Protein AF-A0A413IEN8-F1 (afdb_monomer)

Sequence (166 aa):
MIWVWILIGFVVGEGSMAGVWYWMEKKRKRQKEVQDKGRVAIPLRDMVQLANINTAMDVGYLMLEYKINLKNPEFYDKYMNLVKKQKELYFRELIEIFSHNKKEYVRDLLDKYAGFSTQDVLLLLMCEMQLDNKTMARIMGLTLETLKKRKTRMRIKMRTASPVTL

Secondary structure (DSSP, 8-state):
-HHHHHHHHHHHHHHHHHHHHHHHHHHHHHHHHHHHHT-----HHHHHHHHHH--THHHHHHHHHTTHHHH-HHHHHHHHHHHHHHHHHHHHHHHHHHTTT-HHHHHHHHHHTTT--HHHHHHHHHHHTT--HHHHHHHTT--HHHHHHHHHHHHHHHHHH-----

Radius of gyration: 26.89 Å; Cα contacts (8 Å, |Δi|>4): 67; chains: 1; bounding box: 48×39×90 Å

Nearest PDB structures (foldseek):
  3ja6-assembly1_I  TM=2.168E-01  e=7.115E+00  Escherichia coli

Organism: NCBI:txid28118

pLDDT: mean 71.26, std 14.26, range [32.38, 92.12]

Foldseek 3Di:
DVVVVVVVVVVVVVVVVVVVVVVVVVVVVVVVVVVVVVPPLVDLVNLLVVLLVPCPVVVLVVCVVVVVCPVPVPVVVVVVVVVVVVLVVLLVVLLCSLCVNPVVVLVCVCVLQPPDDSLLSSLVSCVVVVDDLVSNCSSNVHDSVVSVVVVVVSVVSNVVSDDDDD

Mean predicted aligned error: 15.47 Å

Solvent-accessible surface area (backbone atoms only — not comparable to full-atom values): 9453 Å² total; per-residue (Å²): 119,69,71,59,56,55,53,53,52,52,60,56,53,57,59,50,52,55,55,52,48,53,50,49,52,52,48,51,51,50,51,51,50,51,54,48,69,69,51,71,73,73,51,69,66,58,52,52,51,52,36,64,68,65,61,64,64,60,62,60,48,49,38,58,75,73,38,33,59,76,78,39,43,70,60,40,52,54,50,53,50,51,53,52,53,50,54,51,52,52,51,52,53,49,38,46,59,75,48,70,72,41,63,64,60,58,48,52,52,46,68,61,32,69,86,63,48,74,68,51,52,41,52,50,54,42,55,75,70,63,58,52,66,69,58,52,12,44,64,69,74,43,54,61,69,57,40,52,56,48,54,54,52,49,53,52,52,55,58,68,45,56,77,78,92,127

Structure (mmCIF, N/CA/C/O backbone):
data_AF-A0A413IEN8-F1
#
_entry.id   AF-A0A413IEN8-F1
#
loop_
_atom_site.group_PDB
_atom_site.id
_atom_site.type_symbol
_atom_site.label_atom_id
_atom_site.label_alt_id
_atom_site.label_comp_id
_atom_site.label_asym_id
_atom_site.label_entity_id
_atom_site.label_seq_id
_atom_site.pdbx_PDB_ins_code
_atom_site.Cartn_x
_atom_site.Cartn_y
_atom_site.Cartn_z
_atom_site.occupancy
_atom_site.B_iso_or_equiv
_atom_site.auth_seq_id
_atom_site.auth_comp_id
_atom_site.auth_asym_id
_atom_site.auth_atom_id
_atom_site.pdbx_PDB_model_num
ATOM 1 N N . MET A 1 1 ? 11.068 -24.936 -74.592 1.00 57.69 1 MET A N 1
ATOM 2 C CA . MET A 1 1 ? 10.062 -24.069 -73.932 1.00 57.69 1 MET A CA 1
ATOM 3 C C . MET A 1 1 ? 10.053 -24.150 -72.400 1.00 57.69 1 MET A C 1
ATOM 5 O O . MET A 1 1 ? 9.746 -23.140 -71.791 1.00 57.69 1 MET A O 1
ATOM 9 N N . ILE A 1 2 ? 10.442 -25.261 -71.755 1.00 62.19 2 ILE A N 1
ATOM 10 C CA . ILE A 1 2 ? 10.480 -25.404 -70.275 1.00 62.19 2 ILE A CA 1
ATOM 11 C C . ILE A 1 2 ? 11.426 -24.419 -69.554 1.00 62.19 2 ILE A C 1
ATOM 13 O O . ILE A 1 2 ? 11.083 -23.901 -68.496 1.00 62.19 2 ILE A O 1
ATOM 17 N N . TRP A 1 3 ? 12.567 -24.075 -70.155 1.00 57.31 3 TRP A N 1
ATOM 18 C CA . TRP A 1 3 ? 13.546 -23.145 -69.569 1.00 57.31 3 TRP A CA 1
ATOM 19 C C . TRP A 1 3 ? 13.027 -21.709 -69.368 1.00 57.31 3 TRP A C 1
ATOM 21 O O . TRP A 1 3 ? 13.452 -21.028 -68.440 1.00 57.31 3 TRP A O 1
ATOM 31 N N . VAL A 1 4 ? 12.064 -21.261 -70.183 1.00 63.66 4 VAL A N 1
ATOM 32 C CA . VAL A 1 4 ? 11.462 -19.918 -70.069 1.00 63.66 4 VAL A CA 1
ATOM 33 C C . VAL A 1 4 ? 10.555 -19.822 -68.838 1.00 63.66 4 VAL A C 1
ATOM 35 O O . VAL A 1 4 ? 10.544 -18.805 -68.151 1.00 63.66 4 VAL A O 1
ATOM 38 N N . TRP A 1 5 ? 9.851 -20.904 -68.502 1.00 58.53 5 TRP A N 1
ATOM 39 C CA . TRP A 1 5 ? 8.973 -20.956 -67.330 1.00 58.53 5 TRP A CA 1
ATOM 40 C C . TRP A 1 5 ? 9.755 -20.983 -66.010 1.00 58.53 5 TRP A C 1
ATOM 42 O O . TRP A 1 5 ? 9.318 -20.382 -65.032 1.00 58.53 5 TRP A O 1
ATOM 52 N N . ILE A 1 6 ? 10.943 -21.599 -65.995 1.00 62.84 6 ILE A N 1
ATOM 53 C CA . ILE A 1 6 ? 11.840 -21.608 -64.826 1.00 62.84 6 ILE A CA 1
ATOM 54 C C . ILE A 1 6 ? 12.395 -20.199 -64.553 1.00 62.84 6 ILE A C 1
ATOM 56 O O . ILE A 1 6 ? 12.417 -19.757 -63.406 1.00 62.84 6 ILE A O 1
ATOM 60 N N . LEU A 1 7 ? 12.768 -19.461 -65.605 1.00 60.69 7 LEU A N 1
ATOM 61 C CA . LEU A 1 7 ? 13.247 -18.077 -65.498 1.00 60.69 7 LEU A CA 1
ATOM 62 C C . LEU A 1 7 ? 12.162 -17.111 -64.998 1.00 60.69 7 LEU A C 1
ATOM 64 O O . LEU A 1 7 ? 12.432 -16.289 -64.124 1.00 60.69 7 LEU A O 1
ATOM 68 N N . ILE A 1 8 ? 10.924 -17.241 -65.486 1.00 58.69 8 ILE A N 1
ATOM 69 C CA . ILE A 1 8 ? 9.789 -16.428 -65.014 1.00 58.69 8 ILE A CA 1
ATOM 70 C C . ILE A 1 8 ? 9.468 -16.744 -63.544 1.00 58.69 8 ILE A C 1
ATOM 72 O O . ILE A 1 8 ? 9.230 -15.828 -62.757 1.00 58.69 8 ILE A O 1
ATOM 76 N N . GLY A 1 9 ? 9.530 -18.021 -63.148 1.00 55.00 9 GLY A N 1
ATOM 77 C CA . GLY A 1 9 ? 9.345 -18.438 -61.756 1.00 55.00 9 GLY A CA 1
ATOM 78 C C . GLY A 1 9 ? 10.367 -17.822 -60.793 1.00 55.00 9 GLY A C 1
ATOM 79 O O . GLY A 1 9 ? 10.004 -17.445 -59.680 1.00 55.00 9 GLY A O 1
ATOM 80 N N . PHE A 1 10 ? 11.619 -17.644 -61.231 1.00 57.06 10 PHE A N 1
ATOM 81 C CA . PHE A 1 10 ? 12.677 -17.041 -60.412 1.00 57.06 10 PHE A CA 1
ATOM 82 C C . PHE A 1 10 ? 12.480 -15.526 -60.222 1.00 57.06 10 PHE A C 1
ATOM 84 O O . PHE A 1 10 ? 12.580 -15.020 -59.105 1.00 57.06 10 PHE A O 1
ATOM 91 N N . VAL A 1 11 ? 12.100 -14.809 -61.288 1.00 57.44 11 VAL A N 1
ATOM 92 C CA . VAL A 1 11 ? 11.859 -13.352 -61.245 1.00 57.44 11 VAL A CA 1
ATOM 93 C C . VAL A 1 11 ? 10.631 -13.001 -60.392 1.00 57.44 11 VAL A C 1
ATOM 95 O O . VAL A 1 11 ? 10.640 -12.008 -59.664 1.00 57.44 11 VAL A O 1
ATOM 98 N N . VAL A 1 12 ? 9.585 -13.833 -60.419 1.00 54.81 12 VAL A N 1
ATOM 99 C CA . VAL A 1 12 ? 8.388 -13.648 -59.577 1.00 54.81 12 VAL A CA 1
ATOM 100 C C . VAL A 1 12 ? 8.656 -14.039 -58.113 1.00 54.81 12 VAL A C 1
ATOM 102 O O . VAL A 1 12 ? 8.102 -13.425 -57.195 1.00 54.81 12 VAL A O 1
ATOM 105 N N . GLY A 1 13 ? 9.544 -15.010 -57.872 1.00 52.91 13 GLY A N 1
ATOM 106 C CA . GLY A 1 13 ? 9.932 -15.457 -56.531 1.00 52.91 13 GLY A CA 1
ATOM 107 C C . GLY A 1 13 ? 10.654 -14.385 -55.705 1.00 52.91 13 GLY A C 1
ATOM 108 O O . GLY A 1 13 ? 10.318 -14.183 -54.536 1.00 52.91 13 GLY A O 1
ATOM 109 N N . GLU A 1 14 ? 11.590 -13.644 -56.306 1.00 51.91 14 GLU A N 1
ATOM 110 C CA . GLU A 1 14 ? 12.379 -12.638 -55.575 1.00 51.91 14 GLU A CA 1
ATOM 111 C C . GLU A 1 14 ? 11.611 -11.336 -55.298 1.00 51.91 14 GLU A C 1
ATOM 113 O O . GLU A 1 14 ? 11.686 -10.792 -54.191 1.00 51.91 14 GLU A O 1
ATOM 118 N N . GLY A 1 15 ? 10.787 -10.869 -56.245 1.00 50.91 15 GLY A N 1
ATOM 119 C CA . GLY A 1 15 ? 9.952 -9.675 -56.047 1.00 50.91 15 GLY A CA 1
ATOM 120 C C . GLY A 1 15 ? 8.924 -9.836 -54.918 1.00 50.91 15 GLY A C 1
ATOM 121 O O . GLY A 1 15 ? 8.601 -8.880 -54.207 1.00 50.91 15 GLY A O 1
ATOM 122 N N . SER A 1 16 ? 8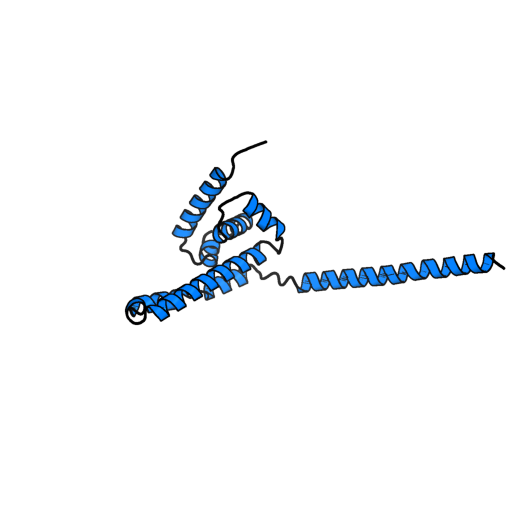.464 -11.070 -54.696 1.00 56.12 16 SER A N 1
ATOM 123 C CA . SER A 1 16 ? 7.498 -11.410 -53.649 1.00 56.12 16 SER A CA 1
ATOM 124 C C . SER A 1 16 ? 8.108 -11.330 -52.244 1.00 56.12 16 SER A C 1
ATOM 126 O O . SER A 1 16 ? 7.465 -10.836 -51.315 1.00 56.12 16 SER A O 1
ATOM 128 N N . MET A 1 17 ? 9.371 -11.742 -52.075 1.00 57.06 17 MET A N 1
ATOM 129 C CA . MET A 1 17 ? 10.041 -11.699 -50.769 1.00 57.06 17 MET A CA 1
ATOM 130 C C . MET A 1 17 ? 10.326 -10.269 -50.299 1.00 57.06 17 MET A C 1
ATOM 132 O O . MET A 1 17 ? 10.167 -9.979 -49.112 1.00 57.06 17 MET A O 1
ATOM 136 N N . ALA A 1 18 ? 10.659 -9.349 -51.211 1.00 63.72 18 ALA A N 1
ATOM 137 C CA . ALA A 1 18 ? 10.887 -7.944 -50.868 1.00 63.72 18 ALA A CA 1
ATOM 138 C C . ALA A 1 18 ? 9.604 -7.245 -50.375 1.00 63.72 18 ALA A C 1
ATOM 140 O O . ALA A 1 18 ? 9.630 -6.508 -49.384 1.00 63.72 18 ALA A O 1
ATOM 141 N N . GLY A 1 19 ? 8.461 -7.520 -51.016 1.00 64.12 19 GLY A N 1
ATOM 142 C CA . GLY A 1 19 ? 7.157 -6.989 -50.604 1.00 64.12 19 GLY A CA 1
ATOM 143 C C . GLY A 1 19 ? 6.700 -7.520 -49.242 1.00 64.12 19 GLY A C 1
ATOM 144 O O . GLY A 1 19 ? 6.231 -6.750 -48.397 1.00 64.12 19 GLY A O 1
ATOM 145 N N . VAL A 1 20 ? 6.901 -8.819 -48.992 1.00 60.56 20 VAL A N 1
ATOM 146 C CA . VAL A 1 20 ? 6.586 -9.456 -47.702 1.00 60.56 20 VAL A CA 1
ATOM 147 C C . VAL A 1 20 ? 7.507 -8.938 -46.596 1.00 60.56 20 VAL A C 1
ATOM 149 O O . VAL A 1 20 ? 7.022 -8.619 -45.510 1.00 60.56 20 VAL A O 1
ATOM 152 N N . TRP A 1 21 ? 8.804 -8.763 -46.867 1.00 67.25 21 TRP A N 1
ATOM 153 C CA . TRP A 1 21 ? 9.754 -8.203 -45.903 1.00 67.25 21 TRP A CA 1
ATOM 154 C C . TRP A 1 21 ? 9.417 -6.751 -45.543 1.00 67.25 21 TRP A C 1
ATOM 156 O O . TRP A 1 21 ? 9.315 -6.421 -44.362 1.00 67.25 21 TRP A O 1
ATOM 166 N N . TYR A 1 22 ? 9.121 -5.898 -46.530 1.00 69.38 22 TYR A N 1
ATOM 167 C CA . TYR A 1 22 ? 8.717 -4.510 -46.281 1.00 69.38 22 TYR A CA 1
ATOM 168 C C . TYR A 1 22 ? 7.408 -4.417 -45.477 1.00 69.38 22 TYR A C 1
ATOM 170 O O . TYR A 1 22 ? 7.277 -3.586 -44.572 1.00 69.38 22 TYR A O 1
ATOM 178 N N . TRP A 1 23 ? 6.437 -5.294 -45.752 1.00 67.31 23 TRP A N 1
ATOM 179 C CA . TRP A 1 23 ? 5.180 -5.352 -45.002 1.00 67.31 23 TRP A CA 1
ATOM 180 C C . TRP A 1 23 ? 5.372 -5.865 -43.568 1.00 67.31 23 TRP A C 1
ATOM 182 O O . TRP A 1 23 ? 4.779 -5.309 -42.637 1.00 67.31 23 TRP A O 1
ATOM 192 N N . MET A 1 24 ? 6.243 -6.858 -43.368 1.00 64.38 24 MET A N 1
ATOM 193 C CA . MET A 1 24 ? 6.625 -7.368 -42.047 1.00 64.38 24 MET A CA 1
ATOM 194 C C . MET A 1 24 ? 7.376 -6.310 -41.233 1.00 64.38 24 MET A C 1
ATOM 196 O O . MET A 1 24 ? 7.035 -6.085 -40.074 1.00 64.38 24 MET A O 1
ATOM 200 N N . GLU A 1 25 ? 8.313 -5.577 -41.838 1.00 63.41 25 GLU A N 1
ATOM 201 C CA . GLU A 1 25 ? 9.055 -4.490 -41.187 1.00 63.41 25 GLU A CA 1
ATOM 202 C C . GLU A 1 25 ? 8.115 -3.332 -40.803 1.00 63.41 25 GLU A C 1
ATOM 204 O O . GLU A 1 25 ? 8.193 -2.786 -39.700 1.00 63.41 25 GLU A O 1
ATOM 209 N N . LYS A 1 26 ? 7.147 -2.997 -41.670 1.00 61.53 26 LYS A N 1
ATOM 210 C CA . LYS A 1 26 ? 6.120 -1.977 -41.400 1.00 61.53 26 LYS A CA 1
ATOM 211 C C . LYS A 1 26 ? 5.148 -2.415 -40.302 1.00 61.53 26 LYS A C 1
ATOM 213 O O . LYS A 1 26 ? 4.783 -1.592 -39.462 1.00 61.53 26 LYS A O 1
ATOM 218 N N . LYS A 1 27 ? 4.761 -3.695 -40.252 1.00 55.19 27 LYS A N 1
ATOM 219 C CA . LYS A 1 27 ? 3.983 -4.261 -39.135 1.00 55.19 27 LYS A CA 1
ATOM 220 C C . LYS A 1 27 ? 4.781 -4.280 -37.837 1.00 55.19 27 LYS A C 1
ATOM 222 O O . LYS A 1 27 ? 4.226 -3.924 -36.805 1.00 55.19 27 LYS A O 1
ATOM 227 N N . ARG A 1 28 ? 6.074 -4.606 -37.885 1.00 55.38 28 ARG A N 1
ATOM 228 C CA . ARG A 1 28 ? 6.966 -4.617 -36.718 1.00 55.38 28 ARG A CA 1
ATOM 229 C C . ARG A 1 28 ? 7.183 -3.212 -36.161 1.00 55.38 28 ARG A C 1
ATOM 231 O O . ARG A 1 28 ? 7.159 -3.032 -34.949 1.00 55.38 28 ARG A O 1
ATOM 238 N N . LYS A 1 29 ? 7.317 -2.202 -37.029 1.00 55.81 29 LYS A N 1
ATOM 239 C CA . LYS A 1 29 ? 7.375 -0.784 -36.636 1.00 55.81 29 LYS A CA 1
ATOM 240 C C . LYS A 1 29 ? 6.052 -0.291 -36.051 1.00 55.81 29 LYS A C 1
ATOM 242 O O . LYS A 1 29 ? 6.084 0.342 -35.006 1.00 55.81 29 LYS A O 1
ATOM 247 N N . ARG A 1 30 ? 4.898 -0.659 -36.628 1.00 50.16 30 ARG A N 1
ATOM 248 C CA . ARG A 1 30 ? 3.582 -0.333 -36.041 1.00 50.16 30 ARG A CA 1
ATOM 249 C C . ARG A 1 30 ? 3.321 -1.063 -34.725 1.00 50.16 30 ARG A C 1
ATOM 251 O O . ARG A 1 30 ? 2.758 -0.467 -33.823 1.00 50.16 30 ARG A O 1
ATOM 258 N N . GLN A 1 31 ? 3.735 -2.321 -34.578 1.00 46.56 31 GLN A N 1
ATOM 259 C CA . GLN A 1 31 ? 3.637 -3.036 -33.302 1.00 46.56 31 GLN A CA 1
ATOM 260 C C . GLN A 1 31 ? 4.572 -2.440 -32.249 1.00 46.56 31 GLN A C 1
ATOM 262 O O . GLN A 1 31 ? 4.154 -2.314 -31.106 1.00 46.56 31 GLN A O 1
ATOM 267 N N . LYS A 1 32 ? 5.782 -2.003 -32.624 1.00 47.69 32 LYS A N 1
ATOM 268 C CA . LYS A 1 32 ? 6.667 -1.244 -31.728 1.00 47.69 32 LYS A CA 1
ATOM 269 C C . LYS A 1 32 ? 6.083 0.119 -31.355 1.00 47.69 32 LYS A C 1
ATOM 271 O O . LYS A 1 32 ? 6.100 0.449 -30.182 1.00 47.69 32 LYS A O 1
ATOM 276 N N . GLU A 1 33 ? 5.497 0.864 -32.294 1.00 43.16 33 GLU A N 1
ATOM 277 C CA . GLU A 1 33 ? 4.795 2.124 -31.997 1.00 43.16 33 GLU A CA 1
ATOM 278 C C . GLU A 1 33 ? 3.540 1.919 -31.144 1.00 43.16 33 GLU A C 1
ATOM 280 O O . GLU A 1 33 ? 3.233 2.766 -30.318 1.00 43.16 33 GLU A O 1
ATOM 285 N N . VAL A 1 34 ? 2.800 0.820 -31.311 1.00 49.41 34 VAL A N 1
ATOM 286 C CA . VAL A 1 34 ? 1.633 0.493 -30.473 1.00 49.41 34 VAL A CA 1
ATOM 287 C C . VAL A 1 34 ? 2.075 -0.012 -29.093 1.00 49.41 34 VAL A C 1
ATOM 289 O O . VAL A 1 34 ? 1.427 0.301 -28.099 1.00 49.41 34 VAL A O 1
ATOM 292 N N . GLN A 1 35 ? 3.210 -0.710 -29.002 1.00 40.94 35 GLN A N 1
ATOM 293 C CA . GLN A 1 35 ? 3.835 -1.085 -27.732 1.00 40.94 35 GLN A CA 1
ATOM 294 C C . GLN A 1 35 ? 4.409 0.139 -26.997 1.00 40.94 35 GLN A C 1
ATOM 296 O O . GLN A 1 35 ? 4.298 0.200 -25.777 1.00 40.94 35 GLN A O 1
ATOM 301 N N . ASP A 1 36 ? 4.944 1.137 -27.710 1.00 42.00 36 ASP A N 1
ATOM 302 C CA . ASP A 1 36 ? 5.380 2.418 -27.130 1.00 42.00 36 ASP A CA 1
ATOM 303 C C . ASP A 1 36 ? 4.206 3.352 -26.810 1.00 42.00 36 ASP A C 1
ATOM 305 O O . ASP A 1 36 ? 4.226 4.020 -25.784 1.00 42.00 36 ASP A O 1
ATOM 309 N N . LYS A 1 37 ? 3.125 3.353 -27.600 1.00 37.25 37 LYS A N 1
ATOM 310 C CA . LYS A 1 37 ? 1.889 4.092 -27.270 1.00 37.25 37 LYS A CA 1
ATOM 311 C C . LYS A 1 37 ? 1.107 3.458 -26.115 1.00 37.25 37 LYS A C 1
ATOM 313 O O . LYS A 1 37 ? 0.341 4.153 -25.458 1.00 37.25 37 LYS A O 1
ATOM 318 N N . GLY A 1 38 ? 1.324 2.170 -25.837 1.00 35.62 38 GLY A N 1
ATOM 319 C CA . GLY A 1 38 ? 0.879 1.492 -24.614 1.00 35.62 38 GLY A CA 1
ATOM 320 C C . GLY A 1 38 ? 1.789 1.734 -23.402 1.00 35.62 38 GLY A C 1
ATOM 321 O O . GLY A 1 38 ? 1.402 1.432 -22.277 1.00 35.62 38 GLY A O 1
ATOM 322 N N . ARG A 1 39 ? 2.981 2.313 -23.604 1.00 41.62 39 ARG A N 1
ATOM 323 C CA . ARG A 1 39 ? 3.852 2.830 -22.544 1.00 41.62 39 ARG A CA 1
ATOM 324 C C . ARG A 1 39 ? 3.555 4.307 -22.332 1.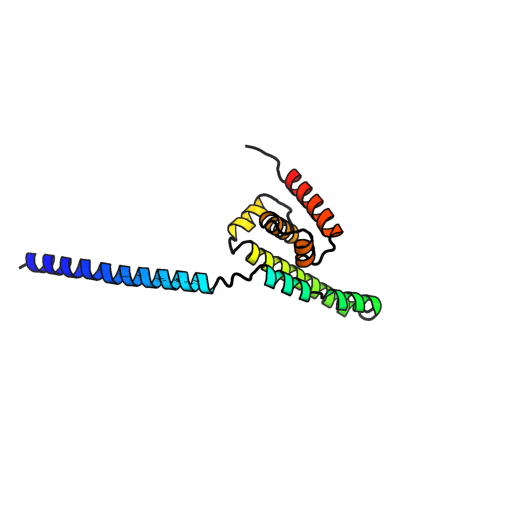00 41.62 39 ARG A C 1
ATOM 326 O O . ARG A 1 39 ? 4.397 5.171 -22.564 1.00 41.62 39 ARG A O 1
ATOM 333 N N . VAL A 1 40 ? 2.383 4.610 -21.786 1.00 42.34 40 VAL A N 1
ATOM 334 C CA . VAL A 1 40 ? 2.333 5.780 -20.907 1.00 42.34 40 VAL A CA 1
ATOM 335 C C . VAL A 1 40 ? 3.173 5.377 -19.701 1.00 42.34 40 VAL A C 1
ATOM 337 O O . VAL A 1 40 ? 2.685 4.735 -18.776 1.00 42.34 40 VAL A O 1
ATOM 340 N N . ALA A 1 41 ? 4.481 5.629 -19.770 1.00 46.56 41 ALA A N 1
ATOM 341 C CA . ALA A 1 41 ? 5.358 5.545 -18.620 1.00 46.56 41 ALA A CA 1
ATOM 342 C C . ALA A 1 41 ? 4.862 6.625 -17.664 1.00 46.56 41 ALA A C 1
ATOM 344 O O . ALA A 1 41 ? 5.280 7.773 -17.769 1.00 46.56 41 ALA A O 1
ATOM 345 N N . ILE A 1 42 ? 3.885 6.279 -16.820 1.00 54.53 42 ILE A N 1
ATOM 346 C CA . ILE A 1 42 ? 3.37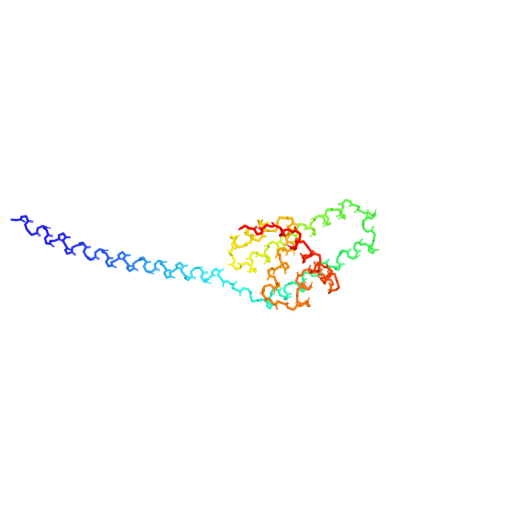1 7.172 -15.790 1.00 54.53 42 ILE A CA 1
ATOM 347 C C . ILE A 1 42 ? 4.603 7.551 -14.971 1.00 54.53 42 ILE A C 1
ATOM 349 O O . ILE A 1 42 ? 5.191 6.672 -14.328 1.00 54.53 42 ILE A O 1
ATOM 353 N N . PRO A 1 43 ? 5.070 8.808 -15.048 1.00 64.19 43 PRO A N 1
ATOM 354 C CA . PRO A 1 43 ? 6.277 9.180 -14.350 1.00 64.19 43 PRO A CA 1
ATOM 355 C C . PRO A 1 43 ? 5.991 9.004 -12.864 1.00 64.19 43 PRO A C 1
ATOM 357 O O . PRO A 1 43 ? 4.912 9.340 -12.377 1.00 64.19 43 PRO A O 1
ATOM 360 N N . LEU A 1 44 ? 6.966 8.478 -12.127 1.00 61.25 44 LEU A N 1
ATOM 361 C CA . LEU A 1 44 ? 6.854 8.231 -10.688 1.00 61.25 44 LEU A CA 1
ATOM 362 C C . LEU A 1 44 ? 6.280 9.446 -9.932 1.00 61.25 44 LEU A C 1
ATOM 364 O O . LEU A 1 44 ? 5.536 9.299 -8.969 1.00 61.25 44 LEU A O 1
ATOM 368 N N . ARG A 1 45 ? 6.583 10.658 -10.408 1.00 60.28 45 ARG A N 1
ATOM 369 C CA . ARG A 1 45 ? 6.030 11.920 -9.909 1.00 60.28 45 ARG A CA 1
ATOM 370 C C . ARG A 1 45 ? 4.499 11.955 -9.920 1.00 60.28 45 ARG A C 1
ATOM 372 O O . ARG A 1 45 ? 3.913 12.347 -8.913 1.00 60.28 45 ARG A O 1
ATOM 379 N N . ASP A 1 46 ? 3.867 11.529 -11.005 1.00 64.38 46 ASP A N 1
ATOM 380 C CA . ASP A 1 46 ? 2.411 11.552 -11.154 1.00 64.38 46 ASP A CA 1
ATOM 381 C C . ASP A 1 46 ? 1.768 10.476 -10.269 1.00 64.38 46 ASP A C 1
ATOM 383 O O . ASP A 1 46 ? 0.732 10.716 -9.656 1.00 64.38 46 ASP A O 1
ATOM 387 N N . MET A 1 47 ? 2.437 9.336 -10.066 1.00 66.12 47 MET A N 1
ATOM 388 C CA . MET A 1 47 ? 2.010 8.336 -9.076 1.00 66.12 47 MET A CA 1
ATOM 389 C C . MET A 1 47 ? 2.080 8.858 -7.650 1.00 66.12 47 MET A C 1
ATOM 391 O O . MET A 1 47 ? 1.178 8.616 -6.857 1.00 66.12 47 MET A O 1
ATOM 395 N N . VAL A 1 48 ? 3.151 9.574 -7.310 1.00 62.97 48 VAL A N 1
ATOM 396 C CA . VAL A 1 48 ? 3.302 10.183 -5.986 1.00 62.97 48 VAL A CA 1
ATOM 397 C C . VAL A 1 48 ? 2.228 11.245 -5.765 1.00 62.97 48 VAL A C 1
ATOM 399 O O . VAL A 1 48 ? 1.700 11.355 -4.660 1.00 62.97 48 VAL A O 1
ATOM 402 N N . GLN A 1 49 ? 1.864 11.999 -6.805 1.00 61.00 49 GLN A N 1
ATOM 403 C CA . GLN A 1 49 ? 0.750 12.944 -6.748 1.00 61.00 49 GLN A CA 1
ATOM 404 C C . GLN A 1 49 ? -0.599 12.234 -6.572 1.00 61.00 49 GLN A C 1
ATOM 406 O O . GLN A 1 49 ? -1.351 12.607 -5.676 1.00 61.00 49 GLN A O 1
ATOM 411 N N . LEU A 1 50 ? -0.878 11.173 -7.333 1.00 65.00 50 LEU A N 1
ATOM 412 C CA . LEU A 1 50 ? -2.105 10.380 -7.194 1.00 65.00 50 LEU A CA 1
ATOM 413 C C . LEU A 1 50 ? -2.204 9.688 -5.826 1.00 65.00 50 LEU A C 1
ATOM 415 O O . LEU A 1 50 ? -3.265 9.689 -5.206 1.00 65.00 50 LEU A O 1
ATOM 419 N N . ALA A 1 51 ? -1.091 9.167 -5.305 1.00 63.06 51 ALA A N 1
ATOM 420 C CA . ALA A 1 51 ? -1.024 8.587 -3.967 1.00 63.06 51 ALA A CA 1
ATOM 421 C C . ALA A 1 51 ? -1.341 9.618 -2.873 1.00 63.06 51 ALA A C 1
ATOM 423 O O . ALA A 1 51 ? -2.000 9.284 -1.890 1.00 63.06 51 ALA A O 1
ATOM 424 N N . ASN A 1 52 ? -0.914 10.874 -3.050 1.00 59.16 52 ASN A N 1
ATOM 425 C CA . ASN A 1 52 ? -1.248 11.953 -2.121 1.00 59.16 52 ASN A CA 1
ATOM 426 C C . ASN A 1 52 ? -2.738 12.333 -2.167 1.00 59.16 52 ASN A C 1
ATOM 428 O O . ASN A 1 52 ? -3.265 12.751 -1.144 1.00 59.16 52 ASN A O 1
ATOM 432 N N . ILE A 1 53 ? -3.410 12.193 -3.317 1.00 58.81 53 ILE A N 1
ATOM 433 C CA . ILE A 1 53 ? -4.846 12.502 -3.477 1.00 58.81 53 ILE A CA 1
ATOM 434 C C . ILE A 1 53 ? -5.730 11.389 -2.889 1.00 58.81 53 ILE A C 1
ATOM 436 O O . ILE A 1 53 ? -6.838 11.654 -2.431 1.00 58.81 53 ILE A O 1
ATOM 440 N N . ASN A 1 54 ? -5.238 10.147 -2.830 1.00 58.69 54 ASN A N 1
ATOM 441 C CA . ASN A 1 54 ? -5.962 8.989 -2.289 1.00 58.69 54 ASN A CA 1
ATOM 442 C C . ASN A 1 54 ? -6.089 8.990 -0.746 1.00 58.69 54 ASN A C 1
ATOM 444 O O . ASN A 1 54 ? -6.228 7.942 -0.108 1.00 58.69 54 ASN A O 1
ATOM 448 N N . THR A 1 55 ? -6.044 10.159 -0.105 1.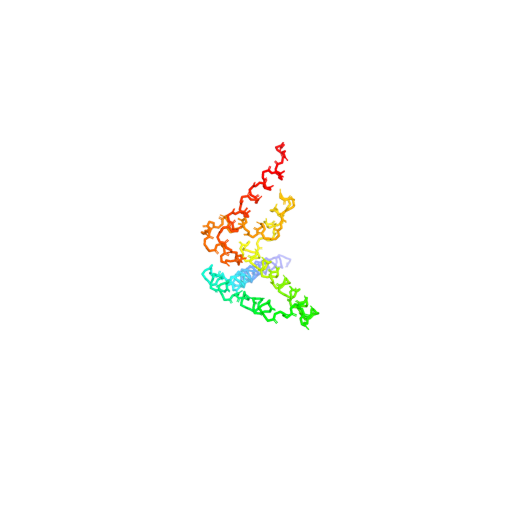00 55.75 55 THR A N 1
ATOM 449 C CA . THR A 1 55 ? -6.356 10.345 1.314 1.00 55.75 55 THR A CA 1
ATOM 450 C C . THR A 1 55 ? -7.857 10.173 1.563 1.00 55.75 55 THR A C 1
ATOM 452 O O . THR A 1 55 ? -8.544 11.065 2.037 1.00 55.75 55 THR A O 1
ATOM 455 N N . ALA A 1 56 ? -8.357 8.950 1.372 1.00 51.69 56 ALA A N 1
ATOM 456 C CA . ALA A 1 56 ? -9.603 8.450 1.960 1.00 51.69 56 ALA A CA 1
ATOM 457 C C . ALA A 1 56 ? -9.547 8.373 3.508 1.00 51.69 56 ALA A C 1
ATOM 459 O O . ALA A 1 56 ? -10.467 7.867 4.153 1.00 51.69 56 ALA A O 1
ATOM 460 N N . MET A 1 57 ? -8.444 8.839 4.112 1.00 54.47 57 MET A N 1
ATOM 461 C CA . MET A 1 57 ? -8.222 8.886 5.556 1.00 54.47 57 MET A CA 1
ATOM 462 C C . MET A 1 57 ? -9.222 9.799 6.279 1.00 54.47 57 MET A C 1
ATOM 464 O O . MET A 1 57 ? -9.543 9.505 7.427 1.00 54.47 57 MET A O 1
ATOM 468 N N . ASP A 1 58 ? -9.801 10.795 5.604 1.00 62.38 58 ASP A N 1
ATOM 469 C CA . ASP A 1 58 ? -10.732 11.729 6.251 1.00 62.38 58 ASP A CA 1
ATOM 470 C C . ASP A 1 58 ? -12.118 11.111 6.486 1.00 62.38 58 ASP A C 1
ATOM 472 O O . ASP A 1 58 ? -12.665 11.196 7.583 1.00 62.38 58 ASP A O 1
ATOM 476 N N . VAL A 1 59 ? -12.676 10.388 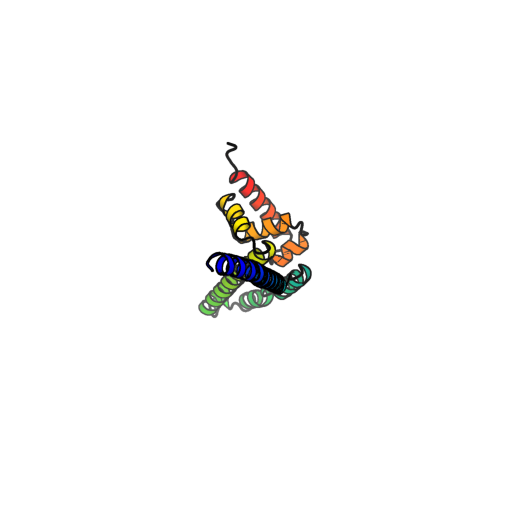5.510 1.00 69.25 59 VAL A N 1
ATOM 477 C CA . VAL A 1 59 ? -14.031 9.814 5.638 1.00 69.25 59 VAL A CA 1
ATOM 478 C C . VAL A 1 59 ? -14.076 8.697 6.684 1.00 69.25 59 VAL A C 1
ATOM 480 O O . VAL A 1 59 ? -15.026 8.606 7.460 1.00 69.25 59 VAL A O 1
ATOM 483 N N . GLY A 1 60 ? -13.036 7.859 6.753 1.00 73.62 60 GLY A N 1
ATOM 484 C CA . GLY A 1 60 ? -12.951 6.801 7.765 1.00 73.62 60 GLY A CA 1
ATOM 485 C C . GLY A 1 60 ? -12.848 7.344 9.194 1.00 73.62 60 GLY A C 1
ATOM 486 O O . GLY A 1 60 ? -13.457 6.781 10.104 1.00 73.62 60 GLY A O 1
ATOM 487 N N . TYR A 1 61 ? -12.120 8.449 9.383 1.00 73.69 61 TYR A N 1
ATOM 488 C CA . TYR A 1 61 ? -12.037 9.141 10.668 1.00 73.69 61 TYR A CA 1
ATOM 489 C C . TYR A 1 61 ? -13.396 9.716 11.075 1.00 73.69 61 TYR A C 1
ATOM 491 O O . TYR A 1 61 ? -13.878 9.420 12.168 1.00 73.69 61 TYR A O 1
ATOM 499 N N . LEU A 1 62 ? -14.063 10.427 10.161 1.00 73.94 62 LEU A N 1
ATOM 500 C CA . LEU A 1 62 ? -15.393 10.989 10.399 1.00 73.94 62 LEU A CA 1
ATOM 501 C C . LEU A 1 62 ? -16.405 9.892 10.766 1.00 73.94 62 LEU A C 1
ATOM 503 O O . LEU A 1 62 ? -17.177 10.044 11.708 1.00 73.94 62 LEU A O 1
ATOM 507 N N . MET A 1 63 ? -16.376 8.733 10.101 1.00 78.75 63 MET A N 1
ATOM 508 C CA . MET A 1 63 ? -17.271 7.624 10.458 1.00 78.75 63 MET A CA 1
ATOM 509 C C . MET A 1 63 ? -17.090 7.133 11.901 1.00 78.75 63 MET A C 1
ATOM 511 O O . MET A 1 63 ? -18.074 6.753 12.539 1.00 78.75 63 MET A O 1
ATOM 515 N N . LEU A 1 64 ? -15.863 7.142 12.426 1.00 80.75 64 LEU A N 1
ATOM 516 C CA . LEU A 1 64 ? -15.591 6.788 13.820 1.00 80.75 64 LEU A CA 1
ATOM 517 C C . LEU A 1 64 ? -15.990 7.913 14.780 1.00 80.75 64 LEU A C 1
ATOM 519 O O . LEU A 1 64 ? -16.630 7.642 15.795 1.00 80.75 64 LEU A O 1
ATOM 523 N N . GLU A 1 65 ? -15.669 9.163 14.443 1.00 83.31 65 GLU A N 1
ATOM 524 C CA . GLU A 1 65 ? -16.020 10.351 15.230 1.00 83.31 65 GLU A CA 1
ATOM 525 C C . GLU A 1 65 ? -17.538 10.463 15.435 1.00 83.31 65 GLU A C 1
ATOM 527 O O . GLU A 1 65 ? -18.023 10.586 16.561 1.00 83.31 65 GLU A O 1
ATOM 532 N N . TYR A 1 66 ? -18.314 10.289 14.362 1.00 83.25 66 TYR A N 1
ATOM 533 C CA . TYR A 1 66 ? -19.777 10.306 14.413 1.00 83.25 66 TYR A CA 1
ATOM 534 C C . TYR A 1 66 ? -20.396 9.008 14.954 1.00 83.25 66 TYR A C 1
ATOM 536 O O . TYR A 1 66 ? -21.631 8.908 15.042 1.00 83.25 66 TYR A O 1
ATOM 544 N N . LYS A 1 67 ? -19.563 8.033 15.352 1.00 84.56 67 LYS A N 1
ATOM 545 C CA . LYS A 1 67 ? -19.950 6.704 15.846 1.00 84.56 67 LYS A CA 1
ATOM 546 C C . LYS A 1 67 ? -20.873 5.961 14.875 1.00 84.56 67 LYS A C 1
ATOM 548 O O . LYS A 1 67 ? -21.812 5.281 15.292 1.00 84.56 67 LYS A O 1
ATOM 553 N N . ILE A 1 68 ? -20.636 6.104 13.569 1.00 81.75 68 ILE A N 1
ATOM 554 C CA . ILE A 1 68 ? -21.417 5.440 12.512 1.00 81.75 68 ILE A CA 1
ATOM 555 C C . ILE A 1 68 ? -21.304 3.921 12.630 1.00 81.75 68 ILE A C 1
ATOM 557 O O . ILE A 1 68 ? -22.288 3.227 12.414 1.00 81.75 68 ILE A O 1
ATOM 561 N N . ASN A 1 69 ? -20.158 3.412 13.083 1.00 80.56 69 ASN A N 1
ATOM 562 C CA . ASN A 1 69 ? -19.975 2.002 13.423 1.00 80.56 69 ASN A CA 1
ATOM 563 C C . ASN A 1 69 ? -20.989 1.476 14.459 1.00 80.56 69 ASN A C 1
ATOM 565 O O . ASN A 1 69 ? -21.301 0.293 14.442 1.00 80.56 69 ASN A O 1
ATOM 569 N N . LEU A 1 70 ? -21.501 2.335 15.348 1.00 81.88 70 LEU A N 1
ATOM 570 C CA . LEU A 1 70 ? -22.518 1.978 16.345 1.00 81.88 70 LEU A CA 1
ATOM 571 C C . LEU A 1 70 ? -23.937 2.321 15.876 1.00 81.88 70 LEU A C 1
ATOM 573 O O . LEU A 1 70 ? -24.874 1.586 16.166 1.00 81.88 70 LEU A O 1
ATOM 577 N N . LYS A 1 71 ? -24.104 3.440 15.162 1.00 83.19 71 LYS A N 1
ATOM 578 C CA . LYS A 1 71 ? -25.413 3.923 14.690 1.00 83.19 71 LYS A CA 1
ATOM 579 C C . LYS A 1 71 ? -25.927 3.169 13.463 1.00 83.19 71 LYS A C 1
ATOM 581 O O . LYS A 1 71 ? -27.132 3.051 13.286 1.00 83.19 71 LYS A O 1
ATOM 586 N N . ASN A 1 72 ? -25.026 2.710 12.599 1.00 81.25 72 ASN A N 1
ATOM 587 C CA . ASN A 1 72 ? -25.338 1.955 11.391 1.00 81.25 72 ASN A CA 1
ATOM 588 C C . ASN A 1 72 ? -24.186 0.976 11.060 1.00 81.25 72 ASN A C 1
ATOM 590 O O . ASN A 1 72 ? -23.364 1.250 10.176 1.00 81.25 72 ASN A O 1
ATOM 594 N N . PRO A 1 73 ? -24.102 -0.153 11.789 1.00 84.44 73 PRO A N 1
ATOM 595 C CA . PRO A 1 73 ? -23.005 -1.110 11.654 1.00 84.44 73 PRO A CA 1
ATOM 596 C C . PRO A 1 73 ? -22.953 -1.755 10.264 1.00 84.44 73 PRO A C 1
ATOM 598 O O . PRO A 1 73 ? -21.872 -1.898 9.701 1.00 84.44 73 PRO A O 1
ATOM 601 N N . GLU A 1 74 ? -24.102 -2.059 9.651 1.00 83.88 74 GLU A N 1
ATOM 602 C CA . GLU A 1 74 ? -24.139 -2.660 8.311 1.00 83.88 74 GLU A CA 1
ATOM 603 C C . GLU A 1 74 ? -23.525 -1.754 7.241 1.00 83.88 74 GLU A C 1
ATOM 605 O O . GLU A 1 74 ? -22.795 -2.213 6.357 1.00 83.88 74 GLU A O 1
ATOM 610 N N . PHE A 1 75 ? -23.824 -0.454 7.302 1.00 82.94 75 PHE A N 1
ATOM 611 C CA . PHE A 1 75 ? -23.222 0.520 6.401 1.00 82.94 75 PHE A CA 1
ATOM 612 C C . PHE A 1 75 ? -21.716 0.638 6.641 1.00 82.94 75 PHE A C 1
ATOM 614 O O . PHE A 1 75 ? -20.947 0.639 5.678 1.00 82.94 75 PHE A O 1
ATOM 621 N N . TYR A 1 76 ? -21.290 0.691 7.906 1.00 82.44 76 TYR A N 1
ATOM 622 C CA . TYR A 1 76 ? -19.876 0.748 8.266 1.00 82.44 76 TYR A CA 1
ATOM 623 C C . TYR A 1 76 ? -19.106 -0.470 7.737 1.00 82.44 76 TYR A C 1
ATOM 625 O O . TYR A 1 76 ? -18.063 -0.307 7.105 1.00 82.44 76 TYR A O 1
ATOM 633 N N . ASP A 1 77 ? -19.646 -1.679 7.892 1.00 84.75 77 ASP A N 1
ATOM 634 C CA . ASP A 1 77 ? -19.016 -2.904 7.398 1.00 84.75 77 ASP A CA 1
ATOM 635 C C . ASP A 1 77 ? -18.926 -2.932 5.868 1.00 84.75 77 ASP A C 1
ATOM 637 O O . ASP A 1 77 ? -17.869 -3.245 5.307 1.00 84.75 77 ASP A O 1
ATOM 641 N N . LYS A 1 78 ? -20.000 -2.542 5.167 1.00 84.50 78 LYS A N 1
ATOM 642 C CA . LYS A 1 78 ? -19.989 -2.407 3.699 1.00 84.50 78 LYS A CA 1
ATOM 643 C C . LYS A 1 78 ? -18.945 -1.390 3.244 1.00 84.50 78 LYS A C 1
ATOM 645 O O . LYS A 1 78 ? -18.166 -1.686 2.337 1.00 84.50 78 LYS A O 1
ATOM 650 N N . TYR A 1 79 ? -18.884 -0.229 3.891 1.00 81.50 79 TYR A N 1
ATOM 651 C CA . TYR A 1 79 ? -17.890 0.801 3.603 1.00 81.50 79 TYR A CA 1
ATOM 652 C C . TYR A 1 79 ? -16.463 0.288 3.830 1.00 81.50 79 TYR A C 1
ATOM 654 O O . TYR A 1 79 ? -15.614 0.394 2.945 1.00 81.50 79 TYR A O 1
ATOM 662 N N . MET A 1 80 ? -16.196 -0.349 4.971 1.00 82.19 80 MET A N 1
ATOM 663 C CA . MET A 1 80 ? -14.871 -0.885 5.284 1.00 82.19 80 MET A CA 1
ATOM 664 C C . MET A 1 80 ? -14.442 -1.983 4.307 1.00 82.19 80 MET A C 1
ATOM 666 O O . MET A 1 80 ? -13.269 -2.045 3.929 1.00 82.19 80 MET A O 1
ATOM 670 N N . ASN A 1 81 ? -15.371 -2.819 3.845 1.00 84.94 81 ASN A N 1
ATOM 671 C CA . ASN A 1 81 ? -15.098 -3.823 2.818 1.00 84.94 81 ASN A CA 1
ATOM 672 C C . ASN A 1 81 ? -14.786 -3.193 1.454 1.00 84.94 81 ASN A C 1
ATOM 674 O O . ASN A 1 81 ? -13.846 -3.628 0.785 1.00 84.94 81 ASN A O 1
ATOM 678 N N . LEU A 1 82 ? -15.503 -2.134 1.066 1.00 81.31 82 LEU A N 1
ATOM 679 C CA . LEU A 1 82 ? -15.198 -1.368 -0.145 1.00 81.31 82 LEU A CA 1
ATOM 680 C C . LEU A 1 82 ? -13.804 -0.736 -0.071 1.00 81.31 82 LEU A C 1
ATOM 682 O O . LEU A 1 82 ? -13.018 -0.890 -1.006 1.00 81.31 82 LEU A O 1
ATOM 686 N N . VAL A 1 83 ? -13.460 -0.111 1.058 1.00 80.88 83 VAL A N 1
ATOM 687 C CA . VAL A 1 83 ? -12.130 0.475 1.286 1.00 80.88 83 VAL A CA 1
ATOM 688 C C . VAL A 1 83 ? -11.037 -0.591 1.200 1.00 80.88 83 VAL A C 1
ATOM 690 O O . VAL A 1 83 ? -10.010 -0.368 0.561 1.00 80.88 83 VAL A O 1
ATOM 693 N N . LYS A 1 84 ? -11.241 -1.769 1.807 1.00 82.31 84 LYS A N 1
ATOM 694 C CA . LYS A 1 84 ? -10.292 -2.891 1.705 1.00 82.31 84 LYS A CA 1
ATOM 695 C C . LYS A 1 84 ? -10.097 -3.329 0.253 1.00 82.31 84 LYS A C 1
ATOM 697 O O . LYS A 1 84 ? -8.955 -3.439 -0.189 1.00 82.31 84 LYS A O 1
ATOM 702 N N . LYS A 1 85 ? -11.190 -3.520 -0.493 1.00 82.31 85 LYS A N 1
ATOM 703 C CA . LYS A 1 85 ? -11.151 -3.947 -1.898 1.00 82.31 85 LYS A CA 1
ATOM 704 C C . LYS A 1 85 ? -10.442 -2.923 -2.785 1.00 82.31 85 LYS A C 1
ATOM 706 O O . LYS A 1 85 ? -9.590 -3.301 -3.582 1.00 82.31 85 LYS A O 1
ATOM 711 N N . GLN A 1 86 ? -10.738 -1.634 -2.618 1.00 78.69 86 GLN A N 1
ATOM 712 C CA . GLN A 1 86 ? -10.059 -0.566 -3.358 1.00 78.69 86 GLN A CA 1
ATOM 713 C C . GLN A 1 86 ? -8.569 -0.489 -3.025 1.00 78.69 86 GLN A C 1
ATOM 715 O O . GLN A 1 86 ? -7.753 -0.375 -3.934 1.00 78.69 86 GLN A O 1
ATOM 720 N N . LYS A 1 87 ? -8.189 -0.609 -1.745 1.00 80.19 87 LYS A N 1
ATOM 721 C CA . LYS A 1 87 ? -6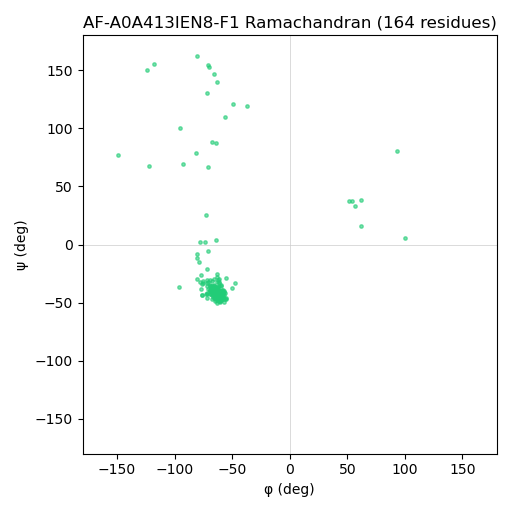.772 -0.642 -1.349 1.00 80.19 87 LYS A CA 1
ATOM 722 C C . LYS A 1 87 ? -6.027 -1.813 -1.980 1.00 80.19 87 LYS A C 1
ATOM 724 O O . LYS A 1 87 ? -4.883 -1.655 -2.393 1.00 80.19 87 LYS A O 1
ATOM 729 N N . GLU A 1 88 ? -6.653 -2.982 -2.054 1.00 80.00 88 GLU A N 1
ATOM 730 C CA . GLU A 1 88 ? -6.037 -4.142 -2.691 1.00 80.00 88 GLU A CA 1
ATOM 731 C C . GLU A 1 88 ? -5.872 -3.954 -4.204 1.00 80.00 88 GLU A C 1
ATOM 733 O O . GLU A 1 88 ? -4.797 -4.240 -4.730 1.00 80.00 88 GLU A O 1
ATOM 738 N N . LEU A 1 89 ? -6.892 -3.423 -4.888 1.00 80.38 89 LEU A N 1
ATOM 739 C CA . LEU A 1 89 ? -6.810 -3.072 -6.310 1.00 80.38 89 LEU A CA 1
ATOM 740 C C . LEU A 1 89 ? -5.694 -2.057 -6.570 1.00 80.38 89 LEU A C 1
ATOM 742 O O . LEU A 1 89 ? -4.839 -2.300 -7.415 1.00 80.38 89 LEU A O 1
ATOM 746 N N . TYR A 1 90 ? -5.631 -0.999 -5.762 1.00 81.06 90 TYR A N 1
ATOM 747 C CA . TYR A 1 90 ? -4.575 0.008 -5.823 1.00 81.06 90 TYR A CA 1
ATOM 748 C C . TYR A 1 90 ? -3.174 -0.614 -5.707 1.00 81.06 90 TYR A C 1
ATOM 750 O O . TYR A 1 90 ? -2.294 -0.326 -6.515 1.00 81.06 90 TYR A O 1
ATOM 758 N N . PHE A 1 91 ? -2.949 -1.524 -4.751 1.00 82.38 91 PHE A N 1
ATOM 759 C CA . PHE A 1 91 ? -1.650 -2.197 -4.637 1.00 82.38 91 PHE A CA 1
ATOM 760 C C . PHE A 1 91 ? -1.336 -3.107 -5.829 1.00 82.38 91 PHE A C 1
ATOM 762 O O . PHE A 1 91 ? -0.174 -3.194 -6.222 1.00 82.38 91 PHE A O 1
ATOM 769 N N . ARG A 1 92 ? -2.338 -3.778 -6.407 1.00 81.44 92 ARG A N 1
ATOM 770 C CA . ARG A 1 92 ? -2.150 -4.627 -7.594 1.00 81.44 92 ARG A CA 1
ATOM 771 C C . ARG A 1 92 ? -1.768 -3.803 -8.822 1.00 81.44 92 ARG A C 1
ATOM 773 O O . ARG A 1 92 ? -0.813 -4.168 -9.499 1.00 81.44 92 ARG A O 1
ATOM 780 N N . GLU A 1 93 ? -2.452 -2.689 -9.062 1.00 79.62 93 GLU A N 1
ATOM 781 C CA . GLU A 1 93 ? -2.134 -1.773 -10.165 1.00 79.62 93 GLU A CA 1
ATOM 782 C C . GLU A 1 93 ? -0.724 -1.196 -10.015 1.00 79.62 93 GLU A C 1
ATOM 784 O O . GLU A 1 93 ? 0.057 -1.204 -10.964 1.00 79.62 93 GLU A O 1
ATOM 789 N N . LEU A 1 94 ? -0.335 -0.789 -8.802 1.00 81.19 94 LEU A N 1
ATOM 790 C CA . LEU A 1 94 ? 1.030 -0.325 -8.552 1.00 81.19 94 LEU A CA 1
ATOM 791 C C . LEU A 1 94 ? 2.085 -1.396 -8.837 1.00 81.19 94 LEU A C 1
ATOM 793 O O . LEU A 1 94 ? 3.134 -1.071 -9.386 1.00 81.19 94 LEU A O 1
ATOM 797 N N . ILE A 1 95 ? 1.836 -2.660 -8.482 1.00 82.44 95 ILE A N 1
ATOM 798 C CA . ILE A 1 95 ? 2.755 -3.759 -8.817 1.00 82.44 95 ILE A CA 1
ATOM 799 C C . ILE A 1 95 ? 2.873 -3.917 -10.330 1.00 82.44 95 ILE A C 1
ATOM 801 O O . ILE A 1 95 ? 3.986 -4.064 -10.830 1.00 82.44 95 ILE A O 1
ATOM 805 N N . GLU A 1 96 ? 1.760 -3.871 -11.064 1.00 78.62 96 GLU A N 1
ATOM 806 C CA . GLU A 1 96 ? 1.782 -3.964 -12.525 1.00 78.62 96 GLU A CA 1
ATOM 807 C C . GLU A 1 96 ? 2.654 -2.856 -13.124 1.00 78.62 96 GLU A C 1
ATOM 809 O O . GLU A 1 96 ? 3.557 -3.147 -13.916 1.00 78.62 96 GLU A O 1
ATOM 814 N N . ILE A 1 97 ? 2.500 -1.618 -12.646 1.00 76.75 97 ILE A N 1
ATOM 815 C CA . ILE A 1 97 ? 3.286 -0.505 -13.173 1.00 76.75 97 ILE A CA 1
ATOM 816 C C . ILE A 1 97 ? 4.759 -0.580 -12.743 1.00 76.75 97 ILE A C 1
ATOM 818 O O . ILE A 1 97 ? 5.646 -0.456 -13.589 1.00 76.75 97 ILE A O 1
ATOM 822 N N . PHE A 1 98 ? 5.058 -0.838 -11.464 1.00 74.44 98 PHE A N 1
ATOM 823 C CA . PHE A 1 98 ? 6.445 -0.942 -10.987 1.00 74.44 98 PHE A CA 1
ATOM 824 C C . PHE A 1 98 ? 7.190 -2.139 -11.580 1.00 74.44 98 PHE A C 1
ATOM 826 O O . PHE A 1 98 ? 8.393 -2.060 -11.831 1.00 74.44 98 PHE A O 1
ATOM 833 N N . SER A 1 99 ? 6.483 -3.224 -11.899 1.00 74.69 99 SER A N 1
ATOM 834 C CA . SER A 1 99 ? 7.061 -4.365 -12.613 1.00 74.69 99 SER A CA 1
ATOM 835 C C . SER A 1 99 ? 7.381 -4.069 -14.083 1.00 74.69 99 SER A C 1
ATOM 837 O O . SER A 1 99 ? 7.957 -4.921 -14.758 1.00 74.69 99 SER A O 1
ATOM 839 N N . HIS A 1 100 ? 7.022 -2.887 -14.604 1.00 70.50 100 HIS A N 1
ATOM 840 C CA . HIS A 1 100 ? 7.135 -2.541 -16.024 1.00 70.50 100 HIS A CA 1
ATOM 841 C C . HIS A 1 100 ? 6.482 -3.605 -16.929 1.00 70.50 100 HIS A C 1
ATOM 843 O O . HIS A 1 100 ? 7.016 -3.947 -17.986 1.00 70.50 100 HIS A O 1
ATOM 849 N N . ASN A 1 101 ? 5.349 -4.168 -16.491 1.00 60.00 101 ASN A N 1
ATOM 850 C CA . ASN A 1 101 ? 4.638 -5.281 -17.131 1.00 60.00 101 ASN A CA 1
ATOM 851 C C . ASN A 1 101 ? 5.417 -6.610 -17.235 1.00 60.00 101 ASN A C 1
ATOM 853 O O . ASN A 1 101 ? 4.996 -7.513 -17.964 1.00 60.00 101 ASN A O 1
ATOM 857 N N . LYS A 1 102 ? 6.516 -6.792 -16.490 1.00 66.81 102 LYS A N 1
ATOM 858 C CA . LYS A 1 102 ? 7.228 -8.078 -16.391 1.00 66.81 102 LYS A CA 1
ATOM 859 C C . LYS A 1 102 ? 6.528 -8.992 -15.384 1.00 66.81 102 LYS A C 1
ATOM 861 O O . LYS A 1 102 ? 6.959 -9.139 -14.244 1.00 66.81 102 LYS A O 1
ATOM 866 N N . LYS A 1 103 ? 5.428 -9.616 -15.808 1.00 70.31 103 LYS A N 1
ATOM 867 C CA . LYS A 1 103 ? 4.612 -10.499 -14.949 1.00 70.31 103 LYS A CA 1
ATOM 868 C C . LYS A 1 103 ? 5.389 -11.713 -14.427 1.00 70.31 103 LYS A C 1
ATOM 870 O O . LYS A 1 103 ? 5.143 -12.144 -13.305 1.00 70.31 103 LYS A O 1
ATOM 875 N N . GLU A 1 104 ? 6.340 -12.214 -15.212 1.00 73.06 104 GLU A N 1
ATOM 876 C CA . GLU A 1 104 ? 7.257 -13.297 -14.824 1.00 73.06 104 GLU A CA 1
ATOM 877 C C . GLU A 1 104 ? 8.106 -12.897 -13.618 1.00 73.06 104 GLU A C 1
ATOM 879 O O . GLU A 1 104 ? 8.138 -13.619 -12.635 1.00 73.06 104 GLU A O 1
ATOM 884 N N . TYR A 1 105 ? 8.644 -11.675 -13.610 1.00 74.19 105 TYR A N 1
ATOM 885 C CA . TYR A 1 105 ? 9.451 -11.166 -12.501 1.00 74.19 105 TYR A CA 1
ATOM 886 C C . TYR A 1 105 ? 8.696 -11.142 -11.165 1.00 74.19 105 TYR A C 1
ATOM 888 O O . TYR A 1 105 ? 9.221 -11.509 -10.117 1.00 74.19 105 TYR A O 1
ATOM 896 N N . VAL A 1 106 ? 7.428 -10.725 -11.198 1.00 75.19 106 VAL A N 1
ATOM 897 C CA . VAL A 1 106 ? 6.572 -10.707 -10.005 1.00 75.19 106 VAL A CA 1
ATOM 898 C C . VAL A 1 106 ? 6.266 -12.128 -9.529 1.00 75.19 106 VAL A C 1
ATOM 900 O O . VAL A 1 106 ? 6.228 -12.368 -8.323 1.00 75.19 106 VAL A O 1
ATOM 903 N N . ARG A 1 107 ? 6.054 -13.064 -10.463 1.00 73.56 107 ARG A N 1
ATOM 904 C CA . ARG A 1 107 ? 5.839 -14.479 -10.148 1.00 73.56 107 ARG A CA 1
ATOM 905 C C . ARG A 1 107 ? 7.093 -15.091 -9.522 1.00 73.56 107 ARG A C 1
ATOM 907 O O . ARG A 1 107 ? 6.978 -15.664 -8.450 1.00 73.56 107 ARG A O 1
ATOM 914 N N . ASP A 1 108 ? 8.269 -14.844 -10.090 1.00 78.44 108 ASP A N 1
ATOM 915 C CA . ASP A 1 108 ? 9.549 -15.318 -9.555 1.00 78.44 108 ASP A CA 1
ATOM 916 C C . ASP A 1 108 ? 9.801 -14.799 -8.133 1.00 78.44 108 ASP A C 1
ATOM 918 O O . ASP A 1 108 ? 10.282 -15.531 -7.271 1.00 78.44 108 ASP A O 1
ATOM 922 N N . LEU A 1 109 ? 9.447 -13.538 -7.851 1.00 75.25 109 LEU A N 1
ATOM 923 C CA . LEU A 1 109 ? 9.534 -12.973 -6.501 1.00 75.25 109 LEU A CA 1
ATOM 924 C C . LEU A 1 109 ? 8.582 -13.663 -5.513 1.00 75.25 109 LEU A C 1
ATOM 926 O O . LEU A 1 109 ? 8.961 -13.887 -4.363 1.00 75.25 109 LEU A O 1
ATOM 930 N N . LEU A 1 110 ? 7.358 -13.982 -5.937 1.00 75.94 110 LEU A N 1
ATOM 931 C CA . LEU A 1 110 ? 6.381 -14.692 -5.107 1.00 75.94 110 LEU A CA 1
ATOM 932 C C . LEU A 1 110 ? 6.788 -16.148 -4.863 1.00 75.94 110 LEU A C 1
ATOM 934 O O . LEU A 1 110 ? 6.656 -16.627 -3.737 1.00 75.94 110 LEU A O 1
ATOM 938 N N . ASP A 1 111 ? 7.324 -16.812 -5.885 1.00 75.62 111 ASP A N 1
ATOM 939 C CA . ASP A 1 111 ? 7.793 -18.195 -5.812 1.00 75.62 111 ASP A CA 1
ATOM 940 C C . ASP A 1 111 ? 9.048 -18.297 -4.932 1.00 75.62 111 ASP A C 1
ATOM 942 O O . ASP A 1 111 ? 9.143 -19.169 -4.069 1.00 75.62 111 ASP A O 1
ATOM 946 N N . LYS A 1 112 ? 9.984 -17.349 -5.073 1.00 75.06 112 LYS A N 1
ATOM 947 C CA . LYS A 1 112 ? 11.209 -17.274 -4.261 1.00 75.06 112 LYS A CA 1
ATOM 948 C C . LYS A 1 112 ? 10.936 -16.952 -2.794 1.00 75.06 112 LYS A C 1
ATOM 950 O O . LYS A 1 112 ? 11.690 -17.378 -1.922 1.00 75.06 112 LYS A O 1
ATOM 955 N N . TYR A 1 113 ? 9.889 -16.183 -2.509 1.00 74.12 113 TYR A N 1
ATOM 956 C CA . TYR A 1 113 ? 9.538 -15.780 -1.152 1.00 74.12 113 TYR A CA 1
ATOM 957 C C . TYR A 1 113 ? 8.116 -16.215 -0.792 1.00 74.12 113 TYR A C 1
ATOM 959 O O . TYR A 1 113 ? 7.226 -15.387 -0.562 1.00 74.12 113 TYR A O 1
ATOM 967 N N . ALA A 1 114 ? 7.922 -17.532 -0.681 1.00 67.25 114 ALA A N 1
ATOM 968 C CA . ALA A 1 114 ? 6.676 -18.120 -0.203 1.00 67.25 114 ALA A CA 1
ATOM 969 C C . ALA A 1 114 ? 6.228 -17.453 1.120 1.00 67.25 114 ALA A C 1
ATOM 971 O O . ALA A 1 114 ? 6.957 -17.431 2.113 1.00 67.25 114 ALA A O 1
ATOM 972 N N . GLY A 1 115 ? 5.031 -16.854 1.126 1.00 74.75 115 GLY A N 1
ATOM 973 C CA . GLY A 1 115 ? 4.487 -16.102 2.271 1.00 74.75 115 GLY A CA 1
ATOM 974 C C . GLY A 1 115 ? 4.605 -14.573 2.175 1.00 74.75 115 GLY A C 1
ATOM 975 O O . GLY A 1 115 ? 4.253 -13.851 3.122 1.00 74.75 115 GLY A O 1
ATOM 976 N N . PHE A 1 116 ? 5.076 -14.050 1.042 1.00 82.38 116 PHE A N 1
ATOM 977 C CA . PHE A 1 116 ? 4.994 -12.624 0.743 1.00 82.38 116 PHE A CA 1
ATOM 978 C C . PHE A 1 116 ? 3.559 -12.203 0.433 1.00 82.38 116 PHE A C 1
ATOM 980 O O . PHE A 1 116 ? 2.867 -12.800 -0.385 1.00 82.38 116 PHE A O 1
ATOM 987 N N . SER A 1 117 ? 3.111 -11.134 1.094 1.00 84.94 117 SER A N 1
ATOM 988 C CA . SER A 1 117 ? 1.855 -10.474 0.738 1.00 84.94 117 SER A CA 1
ATOM 989 C C . SER A 1 117 ? 2.054 -9.546 -0.464 1.00 84.94 117 SER A C 1
ATOM 991 O O . SER A 1 117 ? 3.167 -9.095 -0.730 1.00 84.94 117 SER A O 1
ATOM 993 N N . THR A 1 118 ? 0.969 -9.154 -1.135 1.00 82.31 118 THR A N 1
ATOM 994 C CA . THR A 1 118 ? 0.979 -8.135 -2.205 1.00 82.31 118 THR A CA 1
ATOM 995 C C . THR A 1 118 ? 1.699 -6.851 -1.769 1.00 82.31 118 THR A C 1
ATOM 997 O O . THR A 1 118 ? 2.458 -6.254 -2.523 1.0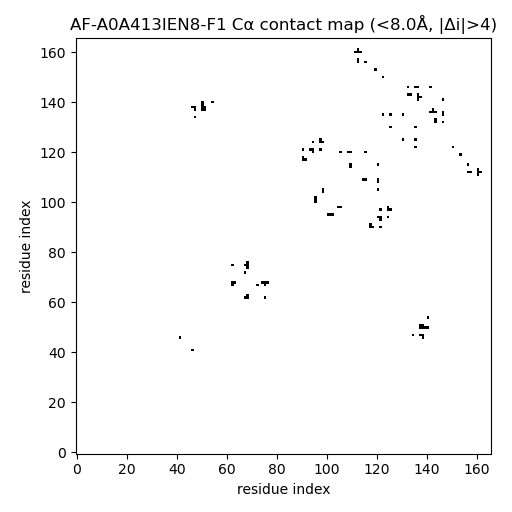0 82.31 118 THR A O 1
ATOM 1000 N N . GLN A 1 119 ? 1.533 -6.449 -0.507 1.00 86.19 119 GLN A N 1
ATOM 1001 C CA . GLN A 1 119 ? 2.194 -5.264 0.043 1.00 86.19 119 GLN A CA 1
ATOM 1002 C C . GLN A 1 119 ? 3.702 -5.468 0.259 1.00 86.19 119 GLN A C 1
ATOM 1004 O O . GLN A 1 119 ? 4.452 -4.500 0.163 1.00 86.19 119 GLN A O 1
ATOM 1009 N N . ASP A 1 1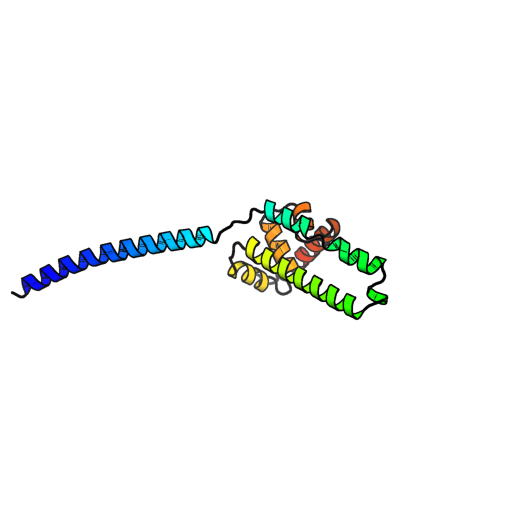20 ? 4.144 -6.697 0.547 1.00 87.50 120 ASP A N 1
ATOM 1010 C CA . ASP A 1 120 ? 5.566 -7.031 0.682 1.00 87.50 120 ASP A CA 1
ATOM 1011 C C . ASP A 1 120 ? 6.252 -7.026 -0.695 1.00 87.50 120 ASP A C 1
ATOM 1013 O O . ASP A 1 120 ? 7.327 -6.449 -0.836 1.00 87.50 120 ASP A O 1
ATOM 1017 N N . VAL A 1 121 ? 5.595 -7.568 -1.728 1.00 85.62 121 VAL A N 1
ATOM 1018 C CA . VAL A 1 121 ? 6.078 -7.515 -3.122 1.00 85.62 121 VAL A CA 1
ATOM 1019 C C . VAL A 1 121 ? 6.216 -6.072 -3.601 1.00 85.62 121 VAL A C 1
ATOM 1021 O O . VAL A 1 121 ? 7.271 -5.681 -4.092 1.00 85.62 121 VAL A O 1
ATOM 1024 N N . LEU A 1 122 ? 5.181 -5.252 -3.399 1.00 87.25 122 LEU A N 1
ATOM 1025 C CA . LEU A 1 122 ? 5.218 -3.833 -3.747 1.00 87.25 122 LEU A CA 1
ATOM 1026 C C . LEU A 1 122 ? 6.360 -3.099 -3.027 1.00 87.25 122 LEU A C 1
ATOM 1028 O O . LEU A 1 122 ? 7.081 -2.309 -3.633 1.00 87.25 122 LEU A O 1
ATOM 1032 N N . LEU A 1 123 ? 6.544 -3.367 -1.730 1.00 88.88 123 LEU A N 1
ATOM 1033 C CA . LEU A 1 123 ? 7.625 -2.774 -0.945 1.00 88.88 123 LEU A CA 1
ATOM 1034 C C . LEU A 1 123 ? 9.007 -3.173 -1.472 1.00 88.88 123 LEU A C 1
ATOM 1036 O O . LEU A 1 123 ? 9.910 -2.336 -1.480 1.00 88.88 123 LEU A O 1
ATOM 1040 N N . LEU A 1 124 ? 9.167 -4.419 -1.912 1.00 86.38 124 LEU A N 1
ATOM 1041 C CA . LEU A 1 124 ? 10.413 -4.929 -2.470 1.00 86.38 124 LEU A CA 1
ATOM 1042 C C . LEU A 1 124 ? 10.726 -4.262 -3.818 1.00 86.38 124 LEU A C 1
ATOM 1044 O O . LEU A 1 124 ? 11.814 -3.707 -3.962 1.00 86.38 124 LEU A O 1
ATOM 1048 N N . LEU A 1 125 ? 9.743 -4.170 -4.721 1.00 84.00 125 LEU A N 1
ATOM 1049 C CA . LEU A 1 125 ? 9.870 -3.445 -5.995 1.00 84.00 125 LEU A CA 1
ATOM 1050 C C . LEU A 1 125 ? 10.278 -1.981 -5.787 1.00 84.00 125 LEU A C 1
ATOM 1052 O O . LEU A 1 125 ? 11.224 -1.493 -6.401 1.00 84.00 125 LEU A O 1
ATOM 1056 N N . MET A 1 126 ? 9.624 -1.278 -4.857 1.00 85.06 126 MET A N 1
ATOM 1057 C CA . MET A 1 126 ? 9.997 0.103 -4.543 1.00 85.06 126 MET A CA 1
ATOM 1058 C C . MET A 1 126 ? 11.422 0.215 -3.975 1.00 85.06 126 MET A C 1
ATOM 1060 O O . MET A 1 126 ? 12.081 1.236 -4.180 1.00 85.06 126 MET A O 1
ATOM 106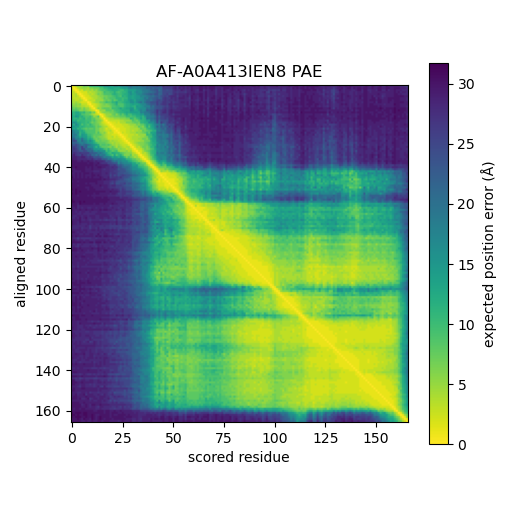4 N N . CYS A 1 127 ? 11.902 -0.790 -3.227 1.00 83.81 127 CYS A N 1
ATOM 1065 C CA . CYS A 1 127 ? 13.275 -0.802 -2.706 1.00 83.81 127 CYS A CA 1
ATOM 1066 C C . CYS A 1 127 ? 14.306 -0.995 -3.823 1.00 83.81 127 CYS A C 1
ATOM 1068 O O . CYS A 1 127 ? 15.345 -0.342 -3.789 1.00 83.81 127 CYS A O 1
ATOM 1070 N N . GLU A 1 128 ? 14.013 -1.845 -4.806 1.00 81.56 128 GLU A N 1
ATOM 1071 C CA . GLU A 1 128 ? 14.864 -2.065 -5.985 1.00 81.56 128 GLU A CA 1
ATOM 1072 C C . GLU A 1 128 ? 14.947 -0.826 -6.875 1.00 81.56 128 GLU A C 1
ATOM 1074 O O . GLU A 1 128 ? 16.017 -0.492 -7.375 1.00 81.56 128 GLU A O 1
ATOM 1079 N N . MET A 1 129 ? 13.845 -0.084 -6.984 1.00 79.56 129 MET A N 1
ATOM 1080 C CA . MET A 1 129 ? 13.798 1.228 -7.638 1.00 79.56 129 MET A CA 1
ATOM 1081 C C . MET A 1 129 ? 14.451 2.353 -6.821 1.00 79.56 129 MET A C 1
ATOM 1083 O O . MET A 1 129 ? 14.417 3.508 -7.238 1.00 79.56 129 MET A O 1
ATOM 1087 N N . GLN A 1 130 ? 15.021 2.036 -5.654 1.00 80.81 130 GLN A N 1
ATOM 1088 C CA . GLN A 1 130 ? 15.730 2.968 -4.773 1.00 80.81 130 GLN A CA 1
ATOM 1089 C C . GLN A 1 130 ? 14.891 4.180 -4.332 1.00 80.81 130 GLN A C 1
ATOM 1091 O O . GLN A 1 130 ? 15.425 5.268 -4.113 1.00 80.81 130 GLN A O 1
ATOM 1096 N N . LEU A 1 131 ? 13.574 4.006 -4.159 1.00 82.88 131 LEU A N 1
ATOM 1097 C CA . LEU A 1 131 ? 12.721 5.099 -3.683 1.00 82.88 131 LEU A CA 1
ATOM 1098 C C . LEU A 1 131 ? 13.076 5.497 -2.242 1.00 82.88 131 LEU A C 1
ATOM 1100 O O . LEU A 1 131 ? 13.424 4.663 -1.399 1.00 82.88 131 LEU A O 1
ATOM 1104 N N . ASP A 1 132 ? 12.936 6.782 -1.923 1.00 85.94 132 ASP A N 1
ATOM 1105 C CA . ASP A 1 132 ? 13.142 7.255 -0.561 1.00 85.94 132 ASP A CA 1
ATOM 1106 C C . ASP A 1 132 ? 12.005 6.798 0.374 1.00 85.94 132 ASP A C 1
ATOM 1108 O O . ASP A 1 132 ? 10.859 6.562 -0.027 1.00 85.94 132 ASP A O 1
ATOM 1112 N N . ASN A 1 133 ? 12.312 6.688 1.669 1.00 86.25 133 ASN A N 1
ATOM 1113 C CA . ASN A 1 133 ? 11.356 6.185 2.659 1.00 86.25 133 ASN A CA 1
ATOM 1114 C C . ASN A 1 133 ? 10.091 7.053 2.773 1.00 86.25 133 ASN A C 1
ATOM 1116 O O . ASN A 1 133 ? 9.032 6.531 3.118 1.00 86.25 133 ASN A O 1
ATOM 1120 N N . LYS A 1 134 ? 10.176 8.363 2.513 1.00 84.69 134 LYS A N 1
ATOM 1121 C CA . LYS A 1 134 ? 9.024 9.268 2.615 1.00 84.69 134 LYS A CA 1
ATOM 1122 C C . LYS A 1 134 ? 8.067 9.026 1.452 1.00 84.69 134 LYS A C 1
ATOM 1124 O O . LYS A 1 134 ? 6.859 8.937 1.665 1.00 84.69 134 LYS A O 1
ATOM 1129 N N . THR A 1 135 ? 8.607 8.855 0.253 1.00 81.19 135 THR A N 1
ATOM 1130 C CA . THR A 1 135 ? 7.855 8.511 -0.954 1.00 81.19 135 THR A CA 1
ATOM 1131 C C . THR A 1 135 ? 7.200 7.140 -0.836 1.00 81.19 135 THR A C 1
ATOM 1133 O O . THR A 1 135 ? 5.994 7.028 -1.038 1.00 81.19 135 THR A O 1
ATOM 1136 N N . MET A 1 136 ? 7.934 6.115 -0.395 1.00 84.56 136 MET A N 1
ATOM 1137 C CA . MET A 1 136 ? 7.358 4.786 -0.150 1.00 84.56 136 MET A CA 1
ATOM 1138 C C . MET A 1 136 ? 6.226 4.818 0.883 1.00 84.56 136 MET A C 1
ATOM 1140 O O . MET A 1 136 ? 5.189 4.191 0.688 1.00 84.56 136 MET A O 1
ATOM 1144 N N . ALA A 1 137 ? 6.407 5.553 1.986 1.00 84.00 137 ALA A N 1
ATOM 1145 C CA . ALA A 1 137 ? 5.394 5.667 3.033 1.00 84.00 137 ALA A CA 1
ATOM 1146 C C . ALA A 1 137 ? 4.103 6.293 2.485 1.00 84.00 137 ALA A C 1
ATOM 1148 O O . ALA A 1 137 ? 3.018 5.775 2.742 1.00 84.00 137 ALA A O 1
ATOM 1149 N N . ARG A 1 138 ? 4.230 7.344 1.664 1.00 81.88 138 ARG A N 1
ATOM 1150 C CA . ARG A 1 138 ? 3.099 7.987 0.980 1.00 81.88 138 ARG A CA 1
ATOM 1151 C C . ARG A 1 138 ? 2.401 7.047 0.006 1.00 81.88 138 ARG A C 1
ATOM 1153 O O . ARG A 1 138 ? 1.195 6.876 0.117 1.00 81.88 138 ARG A O 1
ATOM 1160 N N . ILE A 1 139 ? 3.151 6.384 -0.877 1.00 82.38 139 ILE A N 1
ATOM 1161 C CA . ILE A 1 139 ? 2.595 5.433 -1.853 1.00 82.38 139 ILE A CA 1
ATOM 1162 C C . ILE A 1 139 ? 1.828 4.313 -1.145 1.00 82.38 139 ILE A C 1
ATOM 1164 O O . ILE A 1 139 ? 0.758 3.923 -1.599 1.00 82.38 139 ILE A O 1
ATOM 1168 N N . MET A 1 140 ? 2.331 3.823 -0.009 1.00 82.38 140 MET A N 1
ATOM 1169 C CA . MET A 1 140 ? 1.659 2.775 0.764 1.00 82.38 140 MET A CA 1
ATOM 1170 C C . MET A 1 140 ? 0.522 3.279 1.667 1.00 82.38 140 MET A C 1
ATOM 1172 O O . MET A 1 140 ? -0.166 2.452 2.267 1.00 82.38 140 MET A O 1
ATOM 1176 N N . GLY A 1 141 ? 0.339 4.594 1.817 1.00 80.81 141 GLY A N 1
ATOM 1177 C CA . GLY A 1 141 ? -0.599 5.170 2.784 1.00 80.81 141 GLY A CA 1
ATOM 1178 C C . GLY A 1 141 ? -0.250 4.822 4.238 1.00 80.81 141 GLY A C 1
ATOM 1179 O O . GLY A 1 141 ? -1.136 4.514 5.034 1.00 80.81 141 GLY A O 1
ATOM 1180 N N . LEU A 1 142 ? 1.043 4.798 4.580 1.00 83.94 142 LEU A N 1
ATOM 1181 C CA . LEU A 1 142 ? 1.564 4.440 5.902 1.00 83.94 142 LEU A CA 1
ATOM 1182 C C . LEU A 1 142 ? 2.321 5.608 6.536 1.00 83.94 142 LEU A C 1
ATOM 1184 O O . LEU A 1 142 ? 2.913 6.441 5.852 1.00 83.94 142 LEU A O 1
ATOM 1188 N N . THR A 1 143 ? 2.403 5.617 7.867 1.00 85.12 143 THR A N 1
ATOM 1189 C CA . THR A 1 143 ? 3.365 6.481 8.563 1.00 85.12 143 THR A CA 1
ATOM 1190 C C . THR A 1 143 ? 4.793 5.981 8.339 1.00 85.12 143 THR A C 1
ATOM 1192 O O . THR A 1 143 ? 5.030 4.782 8.155 1.00 85.12 143 THR A O 1
ATOM 1195 N N . LEU A 1 144 ? 5.768 6.891 8.404 1.00 85.44 144 LEU A N 1
ATOM 1196 C CA . LEU A 1 144 ? 7.184 6.561 8.206 1.00 85.44 144 LEU A CA 1
ATOM 1197 C C . LEU A 1 144 ? 7.672 5.480 9.187 1.00 85.44 144 LEU A C 1
ATOM 1199 O O . LEU A 1 144 ? 8.392 4.560 8.802 1.00 85.44 144 LEU A O 1
ATOM 1203 N N . GLU A 1 145 ? 7.230 5.551 10.442 1.00 86.38 145 GLU A N 1
ATOM 1204 C CA . GLU A 1 145 ? 7.553 4.560 11.472 1.00 86.38 145 GLU A CA 1
ATOM 1205 C C . GLU A 1 145 ? 6.960 3.180 11.159 1.00 86.38 145 GLU A C 1
ATOM 1207 O O . GLU A 1 145 ? 7.633 2.152 11.288 1.00 86.38 145 GLU A O 1
ATOM 1212 N N . THR A 1 146 ? 5.722 3.139 10.658 1.00 87.69 146 THR A N 1
ATOM 1213 C CA . THR A 1 146 ? 5.080 1.884 10.239 1.00 87.69 146 THR A CA 1
ATOM 1214 C C . THR A 1 146 ? 5.795 1.267 9.038 1.00 87.69 146 THR A C 1
ATOM 1216 O O . THR A 1 146 ? 5.992 0.047 9.002 1.00 87.69 146 THR A O 1
ATOM 1219 N N . LEU A 1 147 ? 6.247 2.095 8.088 1.00 91.06 147 LEU A N 1
ATOM 1220 C CA . LEU A 1 147 ? 7.046 1.645 6.949 1.00 91.06 147 LEU A CA 1
ATOM 1221 C C . LEU A 1 147 ? 8.362 1.007 7.412 1.00 91.06 147 LEU A C 1
ATOM 1223 O O . LEU A 1 147 ? 8.679 -0.100 6.978 1.00 91.06 147 LEU A O 1
ATOM 1227 N N . LYS A 1 148 ? 9.111 1.657 8.314 1.00 89.69 148 LYS A N 1
ATOM 1228 C CA . LYS A 1 148 ? 10.374 1.115 8.849 1.00 89.69 148 LYS A CA 1
ATOM 1229 C C . LYS A 1 148 ? 10.162 -0.249 9.507 1.00 89.69 148 LYS A C 1
ATOM 1231 O O . LYS A 1 148 ? 10.841 -1.210 9.153 1.00 89.69 148 LYS A O 1
ATOM 1236 N N . LYS A 1 149 ? 9.162 -0.368 10.392 1.00 92.12 149 LYS A N 1
ATOM 1237 C CA . LYS A 1 149 ? 8.799 -1.648 11.031 1.00 92.12 149 LYS A CA 1
ATOM 1238 C C . LYS A 1 149 ? 8.455 -2.720 9.999 1.00 92.12 149 LYS A C 1
ATOM 1240 O O . LYS A 1 149 ? 8.830 -3.883 10.153 1.00 92.12 149 LYS A O 1
ATOM 1245 N N . ARG A 1 150 ? 7.737 -2.355 8.933 1.00 89.94 150 ARG A N 1
ATOM 1246 C CA . ARG A 1 150 ? 7.408 -3.285 7.850 1.00 89.94 150 ARG A CA 1
ATOM 1247 C C . ARG A 1 150 ? 8.638 -3.701 7.041 1.00 89.94 150 ARG A C 1
ATOM 1249 O O . ARG A 1 150 ? 8.781 -4.895 6.810 1.00 89.94 150 ARG A O 1
ATOM 1256 N N . LYS A 1 151 ? 9.554 -2.788 6.701 1.00 89.19 151 LYS A N 1
ATOM 1257 C CA . LYS A 1 151 ? 10.834 -3.130 6.053 1.00 89.19 151 LYS A CA 1
ATOM 1258 C C . LYS A 1 151 ? 11.640 -4.128 6.882 1.00 89.19 151 LYS A C 1
ATOM 1260 O O . LYS A 1 151 ? 12.153 -5.098 6.332 1.00 89.19 151 LYS A O 1
ATOM 1265 N N . THR A 1 152 ? 11.713 -3.934 8.199 1.00 88.69 152 THR A N 1
ATOM 1266 C CA . THR A 1 152 ? 12.397 -4.877 9.096 1.00 88.69 152 THR A CA 1
ATOM 1267 C C . THR A 1 152 ? 11.734 -6.253 9.075 1.00 88.69 152 THR A C 1
ATOM 1269 O O . THR A 1 152 ? 12.421 -7.252 8.883 1.00 88.69 152 THR A O 1
ATOM 1272 N N . ARG A 1 153 ? 10.399 -6.320 9.185 1.00 88.19 153 ARG A N 1
ATOM 1273 C CA . ARG A 1 153 ? 9.652 -7.588 9.086 1.00 88.19 153 ARG A CA 1
ATOM 1274 C C . ARG A 1 153 ? 9.856 -8.280 7.739 1.00 88.19 153 ARG A C 1
ATOM 1276 O O . ARG A 1 153 ? 10.078 -9.483 7.715 1.00 88.19 153 ARG A O 1
ATOM 1283 N N . MET A 1 154 ? 9.831 -7.530 6.639 1.00 88.12 154 MET A N 1
ATOM 1284 C CA . MET A 1 154 ? 10.084 -8.059 5.299 1.00 88.12 154 MET A CA 1
ATOM 1285 C C . MET A 1 154 ? 11.495 -8.647 5.195 1.00 88.12 154 MET A C 1
ATOM 1287 O O . MET A 1 154 ? 11.644 -9.774 4.743 1.00 88.12 154 MET A O 1
ATOM 1291 N N . ARG A 1 155 ? 12.525 -7.950 5.695 1.00 85.06 155 ARG A N 1
ATOM 1292 C CA . ARG A 1 155 ? 13.902 -8.479 5.731 1.00 85.06 155 ARG A CA 1
ATOM 1293 C C . ARG A 1 155 ? 14.010 -9.780 6.522 1.00 85.06 155 ARG A C 1
ATOM 1295 O O . ARG A 1 155 ? 14.733 -10.676 6.102 1.00 85.06 155 ARG A O 1
ATOM 1302 N N . ILE A 1 156 ? 13.304 -9.886 7.648 1.00 85.19 156 ILE A N 1
ATOM 1303 C CA . ILE A 1 156 ? 13.249 -11.128 8.430 1.00 85.19 156 ILE A CA 1
ATOM 1304 C C . ILE A 1 156 ? 12.610 -12.236 7.589 1.00 85.19 156 ILE A C 1
ATOM 1306 O O . ILE A 1 156 ? 13.222 -13.288 7.447 1.00 85.19 156 ILE A O 1
ATOM 1310 N N . LYS A 1 157 ? 11.459 -11.969 6.952 1.00 83.44 157 LYS A N 1
ATOM 1311 C CA . LYS A 1 157 ? 10.794 -12.931 6.058 1.00 83.44 157 LYS A CA 1
ATOM 1312 C C . LYS A 1 157 ? 11.701 -13.405 4.920 1.00 83.44 157 LYS A C 1
ATOM 1314 O O . LYS A 1 157 ? 11.716 -14.592 4.632 1.00 83.44 157 LYS A O 1
ATOM 1319 N N . MET A 1 158 ? 12.473 -12.507 4.299 1.00 81.38 158 MET A N 1
ATOM 1320 C CA . MET A 1 158 ? 13.425 -12.872 3.236 1.00 81.38 158 MET A CA 1
ATOM 1321 C C . MET A 1 158 ? 14.504 -13.827 3.745 1.00 81.38 158 MET A C 1
ATOM 1323 O O . MET A 1 158 ? 14.832 -14.789 3.065 1.00 81.38 158 MET A O 1
ATOM 1327 N N . ARG A 1 159 ? 15.035 -13.574 4.948 1.00 78.62 159 ARG A N 1
ATOM 1328 C CA . ARG A 1 159 ? 16.059 -14.427 5.569 1.00 78.62 159 ARG A CA 1
ATOM 1329 C C . ARG A 1 159 ? 15.515 -15.793 5.969 1.00 78.62 159 ARG A C 1
ATOM 1331 O O . ARG A 1 159 ? 16.243 -16.767 5.885 1.00 78.62 159 ARG A O 1
ATOM 1338 N N . THR A 1 160 ? 14.262 -15.866 6.413 1.00 73.62 160 THR A N 1
ATOM 1339 C CA . THR A 1 160 ? 13.627 -17.132 6.809 1.00 73.62 160 THR A CA 1
ATOM 1340 C C . THR A 1 160 ? 13.106 -17.933 5.620 1.00 73.62 160 THR A C 1
ATOM 1342 O O . THR A 1 160 ? 13.068 -19.153 5.691 1.00 73.62 160 THR A O 1
ATOM 1345 N N . ALA A 1 161 ? 12.705 -17.263 4.535 1.00 65.31 161 ALA A N 1
ATOM 1346 C CA . ALA A 1 161 ? 12.278 -17.903 3.292 1.00 65.31 161 ALA A CA 1
ATOM 1347 C C . ALA A 1 161 ? 13.459 -18.389 2.434 1.00 65.31 161 ALA A C 1
ATOM 1349 O O . ALA A 1 161 ? 13.251 -19.203 1.545 1.00 65.31 161 ALA A O 1
ATOM 1350 N N . SER A 1 162 ? 14.692 -17.943 2.715 1.00 52.16 162 SER A N 1
ATOM 1351 C CA . SER A 1 162 ? 15.895 -18.589 2.186 1.00 52.16 162 SER A CA 1
ATOM 1352 C C . SER A 1 162 ? 16.470 -19.588 3.197 1.00 52.16 162 SER A C 1
ATOM 1354 O O . SER A 1 162 ? 17.226 -19.203 4.093 1.00 52.16 162 SER A O 1
ATOM 1356 N N . PRO A 1 163 ? 16.197 -20.883 3.012 1.00 48.75 163 PRO A N 1
ATOM 1357 C CA . PRO A 1 163 ? 17.238 -21.875 3.202 1.00 48.75 163 PRO A CA 1
ATOM 1358 C C . PRO A 1 163 ? 17.411 -22.734 1.943 1.00 48.75 163 PRO A C 1
ATOM 1360 O O . PRO A 1 163 ? 16.455 -23.019 1.231 1.00 48.75 163 PRO A O 1
ATOM 1363 N N . VAL A 1 164 ? 18.651 -23.193 1.753 1.00 38.47 164 VAL A N 1
ATOM 1364 C CA . VAL A 1 164 ? 19.159 -24.116 0.721 1.00 38.47 164 VAL A CA 1
ATOM 1365 C C . VAL A 1 164 ? 19.728 -23.430 -0.530 1.00 38.47 164 VAL A C 1
ATOM 1367 O O . VAL A 1 164 ? 19.127 -23.346 -1.594 1.00 38.47 164 VAL A O 1
ATOM 1370 N N . THR A 1 165 ? 20.977 -22.986 -0.372 1.00 45.38 165 THR A N 1
ATOM 1371 C CA . THR A 1 165 ? 22.058 -23.397 -1.279 1.00 45.38 165 THR A CA 1
ATOM 1372 C C . THR A 1 165 ? 21.894 -24.860 -1.692 1.00 45.38 165 THR A C 1
ATOM 1374 O O . THR A 1 165 ? 21.969 -25.729 -0.822 1.00 45.38 165 THR A O 1
ATOM 1377 N N . LEU A 1 166 ? 21.742 -25.110 -2.989 1.00 32.38 166 LEU A N 1
ATOM 1378 C CA . LEU A 1 166 ? 22.244 -26.299 -3.675 1.00 32.38 166 LEU A CA 1
ATOM 1379 C C . LEU A 1 166 ? 22.814 -25.845 -5.019 1.00 32.38 166 LEU A C 1
ATOM 1381 O O . LEU A 1 166 ? 22.088 -25.119 -5.733 1.00 32.38 166 LEU A O 1
#